Protein AF-A0A359CI30-F1 (afdb_monomer)

Mean predicted aligned error: 9.8 Å

Nearest PDB structures (foldseek):
  8cp3-assembly1_A  TM=4.170E-01  e=2.178E+00  Methanococcus maripaludis S2
  1o0w-assembly1_A  TM=2.791E-01  e=4.452E+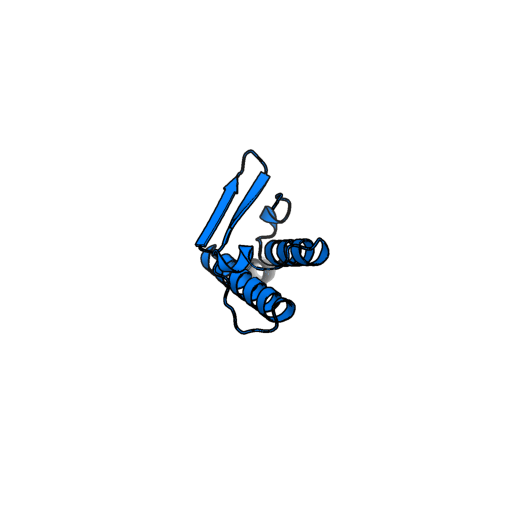00  Thermotoga maritima

Structure (mmCIF, N/CA/C/O backbone):
data_AF-A0A359CI30-F1
#
_entry.id   AF-A0A359CI30-F1
#
loop_
_atom_site.group_PDB
_atom_site.id
_atom_site.type_symbol
_atom_site.label_atom_id
_atom_site.label_alt_id
_atom_site.label_comp_id
_atom_site.label_asym_id
_atom_site.label_entity_id
_atom_site.label_seq_id
_atom_site.pdbx_PDB_ins_code
_atom_site.Cartn_x
_atom_site.Cartn_y
_atom_site.Cartn_z
_atom_site.occupancy
_atom_site.B_iso_or_equiv
_atom_site.auth_seq_id
_atom_site.auth_comp_id
_atom_site.auth_asym_id
_atom_site.auth_atom_id
_atom_site.pdbx_PDB_model_num
ATOM 1 N N . MET A 1 1 ? -43.281 -23.826 23.463 1.00 52.41 1 MET A N 1
ATOM 2 C CA . MET A 1 1 ? -41.943 -23.343 23.883 1.00 52.41 1 MET A CA 1
ATOM 3 C C . MET A 1 1 ? -40.781 -24.048 23.174 1.00 52.41 1 MET A C 1
ATOM 5 O O . MET A 1 1 ? -39.878 -23.364 22.729 1.00 52.41 1 MET A O 1
ATOM 9 N N . LYS A 1 2 ? -40.806 -25.378 22.968 1.00 49.59 2 LYS A N 1
ATOM 10 C CA . LYS A 1 2 ? -39.706 -26.118 22.302 1.00 49.59 2 LYS A CA 1
ATOM 11 C C . LYS A 1 2 ? -39.432 -25.728 20.835 1.00 49.59 2 LYS A C 1
ATOM 13 O O . LYS A 1 2 ? -38.290 -25.768 20.404 1.00 49.59 2 LYS A O 1
ATOM 18 N N . ARG A 1 3 ? -40.455 -25.300 20.080 1.00 55.72 3 ARG A N 1
ATOM 19 C CA . ARG A 1 3 ? -40.308 -24.879 18.668 1.00 55.72 3 ARG A CA 1
ATOM 20 C C . ARG A 1 3 ? -39.586 -23.533 18.498 1.00 55.72 3 ARG A C 1
ATOM 22 O O . ARG A 1 3 ? -38.914 -23.346 17.496 1.00 55.72 3 ARG A O 1
ATOM 29 N N . PHE A 1 4 ? -39.669 -22.637 19.486 1.00 56.38 4 PHE A N 1
ATOM 30 C CA . PHE A 1 4 ? -38.968 -21.343 19.465 1.00 56.38 4 PHE A CA 1
ATOM 31 C C . PHE A 1 4 ? -37.459 -21.486 19.726 1.00 56.38 4 PHE A C 1
ATOM 33 O O . PHE A 1 4 ? -36.673 -20.721 19.181 1.00 56.38 4 PHE A O 1
ATOM 40 N N . ILE A 1 5 ? -37.047 -22.504 20.492 1.00 60.12 5 ILE A N 1
ATOM 41 C CA . ILE A 1 5 ? -35.629 -22.783 20.782 1.00 60.12 5 ILE A CA 1
ATOM 42 C C . ILE A 1 5 ? -34.866 -23.152 19.499 1.00 60.12 5 ILE A C 1
ATOM 44 O O . ILE A 1 5 ? -33.727 -22.735 19.320 1.00 60.12 5 ILE A O 1
ATOM 48 N N . ILE A 1 6 ? -35.512 -23.869 18.573 1.00 60.38 6 ILE A N 1
ATOM 49 C CA . ILE A 1 6 ? -34.902 -24.290 17.302 1.00 60.38 6 ILE A CA 1
ATOM 50 C C . ILE A 1 6 ? -34.597 -23.076 16.407 1.00 60.38 6 ILE A C 1
ATOM 52 O O . ILE A 1 6 ? -33.538 -23.023 15.789 1.00 60.38 6 ILE A O 1
ATOM 56 N N . PHE A 1 7 ? -35.477 -22.068 16.387 1.00 59.16 7 PHE A N 1
ATOM 57 C CA . PHE A 1 7 ? -35.258 -20.837 15.617 1.00 59.16 7 PHE A CA 1
ATOM 58 C C . PHE A 1 7 ? -34.120 -19.974 16.177 1.00 59.16 7 PHE A C 1
ATOM 60 O O . PHE A 1 7 ? -33.357 -19.402 15.403 1.00 59.16 7 PHE A O 1
ATOM 67 N N . ILE A 1 8 ? -33.956 -19.920 17.502 1.00 61.12 8 ILE A N 1
ATOM 68 C CA . ILE A 1 8 ? -32.844 -19.196 18.141 1.00 61.12 8 ILE A CA 1
ATOM 69 C C . ILE A 1 8 ? -31.504 -19.883 17.836 1.00 61.12 8 ILE A C 1
ATOM 71 O O . ILE A 1 8 ? -30.518 -19.211 17.543 1.00 61.12 8 ILE A O 1
ATOM 75 N N . PHE A 1 9 ? -31.477 -21.219 17.832 1.00 58.81 9 PHE A N 1
ATOM 76 C CA . PHE A 1 9 ? -30.270 -21.985 17.516 1.00 58.81 9 PHE A CA 1
ATOM 77 C C . PHE A 1 9 ? -29.866 -21.858 16.037 1.00 58.81 9 PHE A C 1
ATOM 79 O O . PHE A 1 9 ? -28.688 -21.711 15.725 1.00 58.81 9 PHE A O 1
ATOM 86 N N . ALA A 1 10 ? -30.844 -21.839 15.124 1.00 60.75 10 ALA A N 1
ATOM 87 C CA . ALA A 1 10 ? -30.596 -21.609 13.701 1.00 60.75 10 ALA A CA 1
ATOM 88 C C . ALA A 1 10 ? -30.075 -20.188 13.415 1.00 60.75 10 ALA A C 1
ATOM 90 O O . ALA A 1 10 ? -29.231 -20.012 12.542 1.00 60.75 10 ALA A O 1
ATOM 91 N N . PHE A 1 11 ? -30.524 -19.181 14.172 1.00 59.09 11 PHE A N 1
ATOM 92 C CA . PHE A 1 11 ? -30.040 -17.804 14.036 1.00 59.09 11 PHE A CA 1
ATOM 93 C C . PHE A 1 11 ? -28.597 -17.626 14.543 1.00 59.09 11 PHE A C 1
ATOM 95 O O . PHE A 1 11 ? -27.819 -16.886 13.942 1.00 59.09 11 PHE A O 1
ATOM 102 N N . ALA A 1 12 ? -28.205 -18.348 15.599 1.00 58.69 12 ALA A N 1
ATOM 103 C CA . ALA A 1 12 ? -26.845 -18.306 16.142 1.00 58.69 12 ALA A CA 1
ATOM 104 C C . ALA A 1 12 ? -25.788 -18.879 15.173 1.00 58.69 12 ALA A C 1
ATOM 106 O O . ALA A 1 12 ? -24.694 -18.329 15.068 1.00 58.69 12 ALA A O 1
ATOM 107 N N . LEU A 1 13 ? -26.129 -19.919 14.401 1.00 55.66 13 LEU A N 1
ATOM 108 C CA . LEU A 1 13 ? -25.218 -20.526 13.415 1.00 55.66 13 LEU A CA 1
ATOM 109 C C . LEU A 1 13 ? -24.927 -19.610 12.210 1.00 55.66 13 LEU A C 1
ATOM 111 O O . LEU A 1 13 ? -23.853 -19.681 11.610 1.00 55.66 13 LEU A O 1
ATOM 115 N N . ILE A 1 14 ? -25.856 -18.714 11.866 1.00 57.66 14 ILE A N 1
ATOM 116 C CA . ILE A 1 14 ? -25.667 -17.747 10.772 1.00 57.66 14 ILE A CA 1
ATOM 117 C C . ILE A 1 14 ? -24.708 -16.622 11.209 1.00 57.66 14 ILE A C 1
ATOM 119 O O . ILE A 1 14 ? -23.929 -16.126 10.395 1.00 57.66 14 ILE A O 1
ATOM 123 N N . PHE A 1 15 ? -24.700 -16.260 12.498 1.00 54.59 15 PHE A N 1
ATOM 124 C CA . PHE A 1 15 ? -23.814 -15.226 13.049 1.00 54.59 15 PHE A CA 1
ATOM 125 C C . PHE A 1 15 ? -22.338 -15.649 13.102 1.00 54.59 15 PHE A C 1
ATOM 127 O O . PHE A 1 15 ? -21.458 -14.824 12.840 1.00 54.59 15 PHE A O 1
ATOM 134 N N . GLU A 1 16 ? -22.043 -16.923 13.384 1.00 52.06 16 GLU A N 1
ATOM 135 C CA . GLU A 1 16 ? -20.659 -17.426 13.351 1.00 52.06 16 GLU A CA 1
ATOM 136 C C . GLU A 1 16 ? -20.065 -17.377 11.937 1.00 52.06 16 GLU A C 1
ATOM 138 O O . GLU A 1 16 ? -18.904 -17.009 11.770 1.00 52.06 16 GLU A O 1
ATOM 143 N N . SER A 1 17 ? -20.881 -17.639 10.910 1.00 50.22 17 SER A N 1
ATOM 144 C CA . SER A 1 17 ? -20.436 -17.608 9.507 1.00 50.22 17 SER A CA 1
ATOM 145 C C . SER A 1 17 ? -20.090 -16.193 9.018 1.00 50.22 17 SER A C 1
ATOM 147 O O . SER A 1 17 ? -19.268 -16.035 8.120 1.00 50.22 17 SER A O 1
ATOM 149 N N . PHE A 1 18 ? -20.684 -15.153 9.614 1.00 47.12 18 PHE A N 1
ATOM 150 C CA . PHE A 1 18 ? -20.411 -13.749 9.270 1.00 47.12 18 PHE A CA 1
ATOM 151 C C . PHE A 1 18 ? -19.264 -13.141 10.094 1.00 47.12 18 PHE A C 1
ATOM 153 O O . PHE A 1 18 ? -18.688 -12.128 9.711 1.00 47.12 18 PHE A O 1
ATOM 160 N N . SER A 1 19 ? -18.911 -13.783 11.212 1.00 44.97 19 SER A N 1
ATOM 161 C CA . SER A 1 19 ? -17.823 -13.373 12.112 1.00 44.97 19 SER A CA 1
ATOM 162 C C . SER A 1 19 ? -16.469 -13.968 11.715 1.00 44.97 19 SER A C 1
ATOM 164 O O . SER A 1 19 ? -15.464 -13.750 12.388 1.00 44.97 19 SER A O 1
ATOM 166 N N . GLN A 1 20 ? -16.419 -14.678 10.587 1.00 42.88 20 GLN A N 1
ATOM 167 C CA . GLN A 1 20 ? -15.188 -15.018 9.881 1.00 42.88 20 GLN A CA 1
ATOM 168 C C . GLN A 1 20 ? -14.722 -13.828 9.021 1.00 42.88 20 GLN A C 1
ATOM 170 O O . GLN A 1 20 ? -14.231 -13.996 7.906 1.00 42.88 20 GLN A O 1
ATOM 175 N N . GLU A 1 21 ? -14.891 -12.605 9.538 1.00 46.97 21 GLU A N 1
ATOM 176 C CA . GLU A 1 21 ? -14.229 -11.422 9.012 1.00 46.97 21 GLU A CA 1
ATOM 177 C C . GLU A 1 21 ? -12.733 -11.696 9.163 1.00 46.97 21 GLU A C 1
ATOM 179 O O . GLU A 1 21 ? -12.194 -11.834 10.262 1.00 46.97 21 GLU A O 1
ATOM 184 N N . GLN A 1 22 ? -12.125 -11.960 8.015 1.00 47.81 22 GLN A N 1
ATOM 185 C CA . GLN A 1 22 ? -10.778 -12.445 7.811 1.00 47.81 22 GLN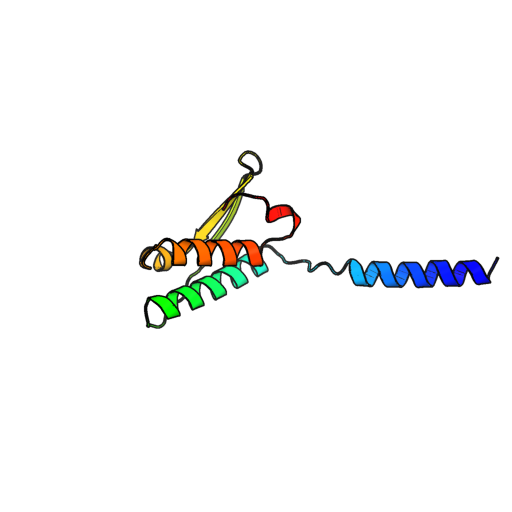 A CA 1
ATOM 186 C C . GLN A 1 22 ? -9.834 -11.897 8.887 1.00 47.81 22 GLN A C 1
ATOM 188 O O . GLN A 1 22 ? -9.575 -10.696 8.951 1.00 47.81 22 GLN A O 1
ATOM 193 N N . LYS A 1 23 ? -9.336 -12.780 9.759 1.00 47.00 23 LYS A N 1
ATOM 194 C CA . LYS A 1 23 ? -8.341 -12.452 10.787 1.00 47.00 23 LYS A CA 1
ATOM 195 C C . LYS A 1 23 ? -6.997 -12.214 10.088 1.00 47.00 23 LYS A C 1
ATOM 197 O O . LYS A 1 23 ? -6.066 -12.992 10.253 1.00 47.00 23 LYS A O 1
ATOM 202 N N . ILE A 1 24 ? -6.940 -11.197 9.225 1.00 55.88 24 ILE A N 1
ATOM 203 C CA . ILE A 1 24 ? -5.757 -10.815 8.463 1.00 55.88 24 ILE A CA 1
ATOM 204 C C . ILE A 1 24 ? -4.745 -10.338 9.495 1.00 55.88 24 ILE A C 1
ATOM 206 O O . ILE A 1 24 ? -4.926 -9.305 10.145 1.00 55.88 24 ILE A O 1
ATOM 210 N N . THR A 1 25 ? -3.701 -11.132 9.698 1.00 64.12 25 THR A N 1
ATOM 211 C CA . THR A 1 25 ? -2.622 -10.750 10.600 1.00 64.12 25 THR A CA 1
ATOM 212 C C . THR A 1 25 ? -1.785 -9.653 9.946 1.00 64.12 25 THR A C 1
ATOM 214 O O . THR A 1 25 ? -1.755 -9.506 8.724 1.00 64.12 25 THR A O 1
ATOM 217 N N . ASN A 1 26 ? -1.073 -8.856 10.745 1.00 68.75 26 ASN A N 1
ATOM 218 C CA . ASN A 1 26 ? -0.225 -7.790 10.203 1.00 68.75 26 ASN A CA 1
ATOM 219 C C . ASN A 1 26 ? 0.842 -8.332 9.218 1.00 68.75 26 ASN A C 1
ATOM 221 O O . ASN A 1 26 ? 1.155 -7.674 8.225 1.00 68.75 26 ASN A O 1
ATOM 225 N N . SER A 1 27 ? 1.334 -9.558 9.439 1.00 75.06 27 SER A N 1
ATOM 226 C CA . SER A 1 27 ? 2.224 -10.269 8.511 1.00 75.06 27 SER A CA 1
ATOM 227 C C . SER A 1 27 ? 1.578 -10.540 7.150 1.00 75.06 27 SER A C 1
ATOM 229 O O . SER A 1 27 ? 2.234 -10.337 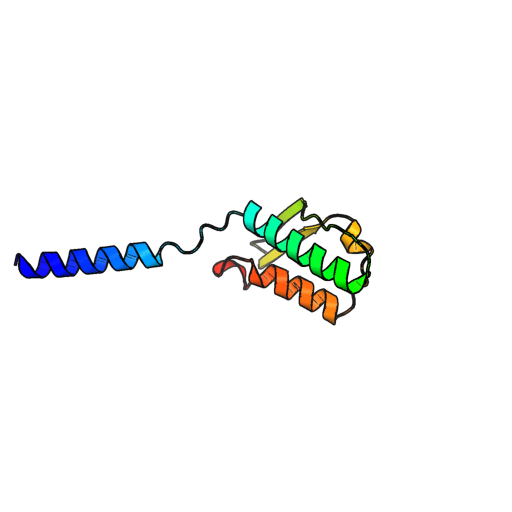6.128 1.00 75.06 27 SER A O 1
ATOM 231 N N . ASP A 1 28 ? 0.295 -10.910 7.119 1.00 84.00 28 ASP A N 1
ATOM 232 C CA . ASP A 1 28 ? -0.422 -11.199 5.869 1.00 84.00 28 ASP A CA 1
ATOM 233 C C . ASP A 1 28 ? -0.622 -9.926 5.036 1.00 84.00 28 ASP A C 1
ATOM 235 O O . ASP A 1 28 ? -0.447 -9.936 3.814 1.00 84.00 28 ASP A O 1
ATOM 239 N N . ILE A 1 29 ? -0.919 -8.798 5.698 1.00 88.75 29 ILE A N 1
ATOM 240 C CA . ILE A 1 29 ? -1.030 -7.482 5.046 1.00 88.75 29 ILE A CA 1
ATOM 241 C C . ILE A 1 29 ? 0.308 -7.104 4.425 1.00 88.75 29 ILE A C 1
ATOM 243 O O . ILE A 1 29 ? 0.368 -6.771 3.244 1.00 88.75 29 ILE A O 1
ATOM 247 N N . ARG A 1 30 ? 1.396 -7.179 5.200 1.00 91.62 30 ARG A N 1
ATOM 248 C CA . ARG A 1 30 ? 2.736 -6.833 4.714 1.00 91.62 30 ARG A CA 1
ATOM 249 C C . ARG A 1 30 ? 3.126 -7.650 3.494 1.00 91.62 30 ARG A C 1
ATOM 251 O O . ARG A 1 30 ? 3.619 -7.082 2.524 1.00 91.62 30 ARG A O 1
ATOM 258 N N . GLN A 1 31 ? 2.894 -8.959 3.525 1.00 93.50 31 GLN A N 1
ATOM 259 C CA . GLN A 1 31 ? 3.210 -9.834 2.401 1.00 93.50 31 GLN A CA 1
ATOM 260 C C . GLN A 1 31 ? 2.363 -9.505 1.165 1.00 93.50 31 GLN A C 1
ATOM 262 O O . GLN A 1 31 ? 2.889 -9.476 0.050 1.00 93.50 31 GLN A O 1
ATOM 267 N N . SER A 1 32 ? 1.078 -9.212 1.355 1.00 94.56 32 SER A N 1
ATOM 268 C CA . SER A 1 32 ? 0.168 -8.852 0.264 1.00 94.56 32 SER A CA 1
ATOM 269 C C . SER A 1 32 ? 0.544 -7.512 -0.374 1.00 94.56 32 SER A C 1
ATOM 271 O O . SER A 1 32 ? 0.653 -7.412 -1.597 1.00 94.56 32 SER A O 1
ATOM 273 N N . VAL A 1 33 ? 0.849 -6.501 0.447 1.00 95.06 33 VAL A N 1
ATOM 274 C CA . VAL A 1 33 ? 1.337 -5.196 -0.018 1.00 95.06 33 VAL A CA 1
ATOM 275 C C . VAL A 1 33 ? 2.680 -5.344 -0.734 1.00 95.06 33 VAL A C 1
ATOM 277 O O . VAL A 1 33 ? 2.826 -4.836 -1.840 1.00 95.06 33 VAL A O 1
ATOM 280 N N . ALA A 1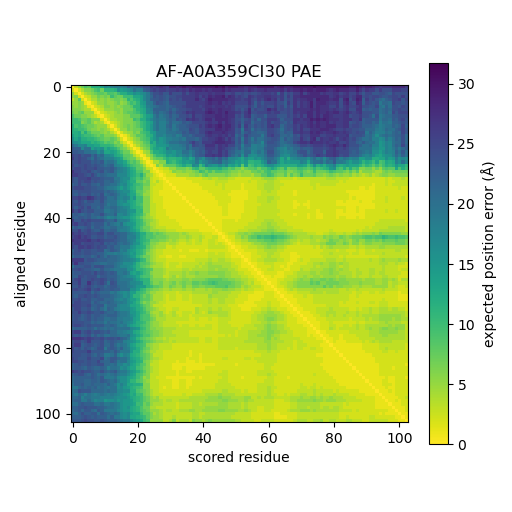 34 ? 3.635 -6.089 -0.168 1.00 95.75 34 ALA A N 1
ATOM 281 C CA . ALA A 1 34 ? 4.938 -6.338 -0.790 1.00 95.75 34 ALA A CA 1
ATOM 282 C C . ALA A 1 34 ? 4.811 -7.027 -2.159 1.00 95.75 34 ALA A C 1
ATOM 284 O O . ALA A 1 34 ? 5.508 -6.670 -3.111 1.00 95.75 34 ALA A O 1
ATOM 285 N N . SER A 1 35 ? 3.895 -7.991 -2.278 1.00 96.06 35 SER A N 1
ATOM 286 C CA . SER A 1 35 ? 3.630 -8.695 -3.537 1.00 96.06 35 SER A CA 1
ATOM 287 C C . SER A 1 35 ? 3.031 -7.755 -4.583 1.00 96.06 35 SER A C 1
ATOM 289 O O . SER A 1 35 ? 3.498 -7.719 -5.719 1.00 96.06 35 SER A O 1
ATOM 291 N N . SER A 1 36 ? 2.060 -6.932 -4.184 1.00 96.50 36 SER A N 1
ATOM 292 C CA . SER A 1 36 ? 1.455 -5.927 -5.061 1.00 96.50 36 SER A CA 1
ATOM 293 C C . SER A 1 36 ? 2.465 -4.864 -5.509 1.00 96.50 36 SER A C 1
ATOM 295 O O . SER A 1 36 ? 2.567 -4.559 -6.695 1.00 96.50 36 SER A O 1
ATOM 297 N N . PHE A 1 37 ? 3.291 -4.360 -4.589 1.00 96.38 37 PHE A N 1
ATOM 298 C CA . PHE A 1 37 ? 4.362 -3.414 -4.909 1.00 96.38 37 PHE A CA 1
ATOM 299 C C . PHE A 1 37 ? 5.386 -4.028 -5.863 1.00 96.38 37 PHE A C 1
ATOM 301 O O . PHE A 1 37 ? 5.837 -3.3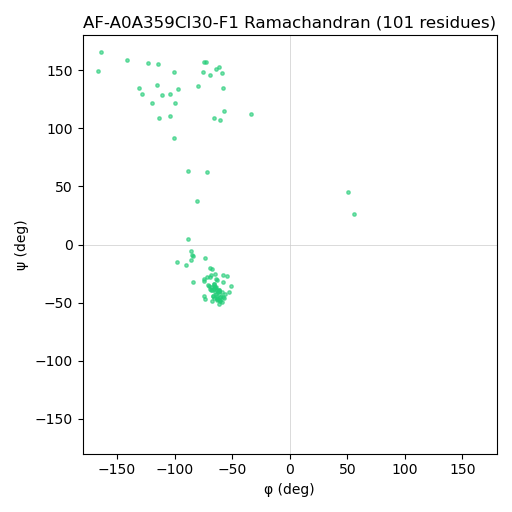56 -6.783 1.00 96.38 37 PHE A O 1
ATOM 308 N N . SER A 1 38 ? 5.720 -5.310 -5.689 1.00 96.62 38 SER A N 1
ATOM 309 C CA . SER A 1 38 ? 6.606 -6.029 -6.612 1.00 96.62 38 SER A CA 1
ATOM 310 C C . SER A 1 38 ? 6.013 -6.121 -8.019 1.00 96.62 38 SER A C 1
ATOM 312 O O . SER A 1 38 ? 6.739 -5.923 -8.986 1.00 96.62 38 SER A O 1
ATOM 314 N N . ALA A 1 39 ? 4.706 -6.367 -8.148 1.00 96.06 39 ALA A N 1
ATOM 315 C CA . ALA A 1 39 ? 4.035 -6.396 -9.446 1.00 96.06 39 ALA A CA 1
ATOM 316 C C . ALA A 1 39 ? 4.038 -5.015 -10.125 1.00 96.06 39 ALA A C 1
ATOM 318 O O . ALA A 1 39 ? 4.409 -4.909 -11.291 1.00 96.06 39 ALA A O 1
ATOM 319 N N . ILE A 1 40 ? 3.705 -3.952 -9.380 1.00 95.94 40 ILE A N 1
ATOM 320 C CA . ILE A 1 40 ? 3.756 -2.564 -9.876 1.00 95.94 40 ILE A CA 1
ATOM 321 C C . ILE A 1 40 ? 5.181 -2.204 -10.318 1.00 95.94 40 ILE A C 1
ATOM 323 O O . ILE A 1 40 ? 5.379 -1.632 -11.388 1.00 95.94 40 ILE A O 1
ATOM 327 N N . TYR A 1 41 ? 6.179 -2.579 -9.519 1.00 95.94 41 TYR A N 1
ATOM 328 C CA . TYR A 1 41 ? 7.583 -2.344 -9.829 1.00 95.94 41 TYR A CA 1
ATOM 329 C C . TYR A 1 41 ? 8.009 -3.038 -11.125 1.00 95.94 41 TYR A C 1
ATOM 331 O O . TYR A 1 41 ? 8.604 -2.404 -11.990 1.00 95.94 41 TYR A O 1
ATOM 339 N N . GLN A 1 42 ? 7.686 -4.323 -11.280 1.00 95.06 42 GLN A N 1
ATOM 340 C CA . GLN A 1 42 ? 8.023 -5.093 -12.481 1.00 95.06 42 GLN A CA 1
ATOM 341 C C . GLN A 1 42 ? 7.362 -4.517 -13.736 1.00 95.06 42 GLN A C 1
ATOM 343 O O . GL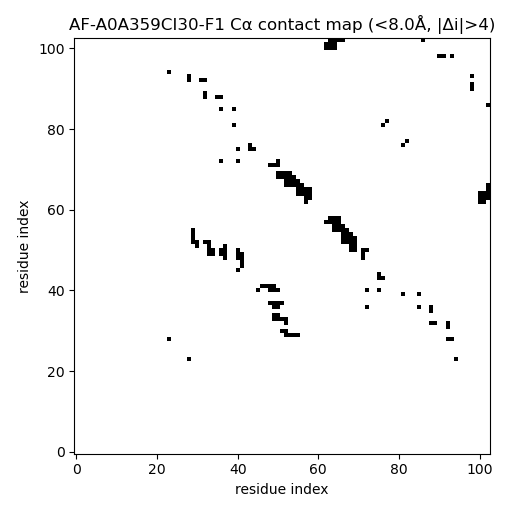N A 1 42 ? 7.997 -4.457 -14.786 1.00 95.06 42 GLN A O 1
ATOM 348 N N . GLU A 1 43 ? 6.115 -4.059 -13.620 1.00 94.62 43 GLU A N 1
ATOM 349 C CA . GLU A 1 43 ? 5.391 -3.418 -14.718 1.00 94.62 43 GLU A CA 1
ATOM 350 C C . GLU A 1 43 ? 6.068 -2.115 -15.166 1.00 94.62 43 GLU A C 1
ATOM 352 O O . GLU A 1 43 ? 6.274 -1.903 -16.360 1.00 94.62 43 GLU A O 1
ATOM 357 N N . ILE A 1 44 ? 6.451 -1.259 -14.216 1.00 94.75 44 ILE A N 1
ATOM 358 C CA . ILE A 1 44 ? 7.037 0.057 -14.509 1.00 94.75 44 ILE A CA 1
ATOM 359 C C . ILE A 1 44 ? 8.481 -0.064 -14.991 1.00 94.75 44 ILE A C 1
ATOM 361 O O . ILE A 1 44 ? 8.882 0.615 -15.935 1.00 94.75 44 ILE A O 1
ATOM 365 N N . MET A 1 45 ? 9.270 -0.905 -14.331 1.00 94.31 45 MET A N 1
ATOM 366 C CA . MET A 1 45 ? 10.706 -1.005 -14.572 1.00 94.31 45 MET A CA 1
ATOM 367 C C . MET A 1 45 ? 11.053 -1.961 -15.717 1.00 94.31 45 MET A C 1
ATOM 369 O O . MET A 1 45 ? 12.188 -1.956 -16.187 1.00 94.31 45 MET A O 1
ATOM 373 N N . GLN A 1 46 ? 10.094 -2.783 -16.162 1.00 92.25 46 GLN A N 1
ATOM 374 C CA . GLN A 1 46 ? 10.260 -3.777 -17.230 1.00 92.25 46 GLN A CA 1
ATOM 375 C C . GLN A 1 46 ? 11.395 -4.783 -16.974 1.00 92.25 46 GLN A C 1
ATOM 377 O O . GLN A 1 46 ? 11.964 -5.354 -17.904 1.00 92.25 46 GLN A O 1
ATOM 382 N N . HIS A 1 47 ? 11.726 -5.028 -15.706 1.00 87.94 47 HIS A N 1
ATOM 383 C CA . HIS A 1 47 ? 12.714 -6.020 -15.306 1.00 87.94 47 HIS A CA 1
ATOM 384 C C . HIS A 1 47 ? 12.280 -6.749 -14.028 1.00 87.94 47 HIS A C 1
ATOM 386 O O . HIS A 1 47 ? 11.473 -6.228 -13.250 1.00 87.94 47 HIS A O 1
ATOM 392 N N . PRO A 1 48 ? 12.825 -7.950 -13.766 1.00 89.19 48 PRO A N 1
ATOM 393 C CA . PRO A 1 48 ? 12.575 -8.653 -12.518 1.00 89.19 48 PRO A CA 1
ATOM 394 C C . PRO A 1 48 ? 13.004 -7.804 -11.319 1.00 89.19 48 PRO A C 1
ATOM 396 O O . PRO A 1 48 ? 14.090 -7.224 -11.302 1.00 89.19 48 PRO A O 1
ATOM 399 N N . GLY A 1 49 ? 12.156 -7.744 -10.301 1.00 88.25 49 GLY A N 1
ATOM 400 C CA . GLY A 1 49 ? 12.423 -7.006 -9.075 1.00 88.25 49 GLY A CA 1
ATOM 401 C C . GLY A 1 49 ? 11.439 -7.398 -7.988 1.00 88.25 49 GLY A C 1
ATOM 402 O O . GLY A 1 49 ? 10.307 -7.794 -8.275 1.00 88.25 49 GLY A O 1
ATOM 403 N N . ARG A 1 50 ? 11.882 -7.328 -6.734 1.00 93.12 50 ARG A N 1
ATOM 404 C CA . ARG A 1 50 ? 11.050 -7.634 -5.572 1.00 93.12 50 ARG A CA 1
ATOM 405 C C . ARG A 1 50 ? 11.135 -6.490 -4.580 1.00 93.12 50 ARG A C 1
ATOM 407 O O . ARG A 1 50 ? 12.225 -6.080 -4.197 1.00 93.12 50 ARG A O 1
ATOM 414 N N . ILE A 1 51 ? 9.974 -6.018 -4.156 1.00 95.44 51 ILE A N 1
ATOM 415 C CA . ILE A 1 51 ? 9.839 -5.042 -3.085 1.00 95.44 51 ILE A CA 1
ATOM 416 C C . ILE A 1 51 ? 9.537 -5.789 -1.790 1.00 95.44 51 ILE A C 1
ATOM 418 O O . ILE A 1 51 ? 8.694 -6.689 -1.758 1.00 95.44 51 ILE A O 1
ATOM 422 N N . THR A 1 52 ? 10.231 -5.420 -0.717 1.00 94.44 52 THR A N 1
ATOM 423 C CA . THR A 1 52 ? 9.922 -5.870 0.642 1.00 94.44 52 THR A CA 1
ATOM 424 C C . THR A 1 52 ? 9.169 -4.779 1.385 1.00 94.44 52 THR A C 1
ATOM 426 O O . THR A 1 52 ? 9.368 -3.592 1.135 1.00 94.44 52 THR A O 1
ATOM 429 N N . VAL A 1 53 ? 8.290 -5.187 2.298 1.00 94.06 53 VAL A N 1
ATOM 430 C CA . VAL A 1 53 ? 7.713 -4.303 3.315 1.00 94.06 53 VAL A CA 1
ATOM 431 C C . VAL A 1 53 ? 8.233 -4.799 4.654 1.00 94.06 53 VAL A C 1
ATOM 433 O O . VAL A 1 53 ? 7.865 -5.887 5.110 1.00 94.06 53 VAL A O 1
ATOM 436 N N . ASP A 1 54 ? 9.129 -4.022 5.244 1.00 90.56 54 ASP A N 1
ATOM 437 C CA . ASP A 1 54 ? 9.954 -4.386 6.393 1.00 90.56 54 ASP A CA 1
ATOM 438 C C . ASP A 1 54 ? 9.210 -4.176 7.711 1.00 90.56 54 ASP A C 1
ATOM 440 O O . ASP A 1 54 ? 9.385 -4.951 8.654 1.00 90.56 54 ASP A O 1
ATOM 444 N N . SER A 1 55 ? 8.327 -3.178 7.766 1.00 88.00 55 SER A N 1
ATOM 445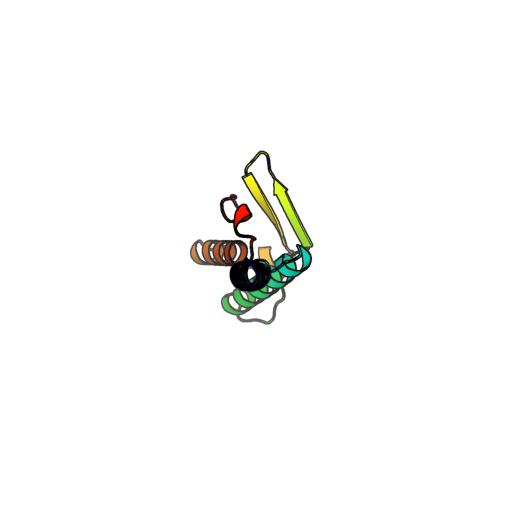 C CA . SER A 1 55 ? 7.412 -2.948 8.884 1.00 88.00 55 SER A CA 1
ATOM 446 C C . SER A 1 55 ? 6.273 -1.998 8.499 1.00 88.00 55 SER A C 1
ATOM 448 O O . SER A 1 55 ? 6.305 -1.321 7.470 1.00 88.00 55 SER A O 1
ATOM 450 N N . THR A 1 56 ? 5.240 -1.969 9.340 1.00 88.69 56 THR A N 1
ATOM 451 C CA . THR A 1 56 ? 4.150 -0.990 9.271 1.00 88.69 56 THR A CA 1
ATOM 452 C C . THR A 1 56 ? 3.945 -0.400 10.655 1.00 88.69 56 THR A C 1
ATOM 454 O O . THR A 1 56 ? 3.867 -1.164 11.619 1.00 88.69 56 THR A O 1
ATOM 457 N N . ALA A 1 57 ? 3.811 0.916 10.760 1.00 88.56 57 ALA A N 1
ATOM 458 C CA . ALA A 1 57 ? 3.494 1.591 12.011 1.00 88.56 57 ALA A CA 1
ATOM 459 C C . ALA A 1 57 ? 2.128 2.273 11.919 1.00 88.56 57 ALA A C 1
ATOM 461 O O . ALA A 1 57 ? 1.787 2.892 10.914 1.00 88.56 57 ALA A O 1
ATOM 462 N N . LEU A 1 58 ? 1.339 2.155 12.987 1.00 87.62 58 LEU A N 1
ATOM 463 C CA . LEU A 1 58 ? 0.082 2.877 13.134 1.00 87.62 58 LEU A CA 1
ATOM 464 C C . LEU A 1 58 ? 0.314 4.084 14.038 1.00 87.62 58 LEU A C 1
ATOM 466 O O . LEU A 1 58 ? 0.697 3.933 15.198 1.00 87.62 58 LEU A O 1
ATOM 470 N N . ASN A 1 59 ? 0.039 5.279 13.528 1.00 88.06 59 ASN A N 1
ATOM 471 C CA . ASN A 1 59 ? 0.055 6.495 14.320 1.00 88.06 59 ASN A CA 1
ATOM 472 C C . ASN A 1 59 ? -1.376 6.888 14.695 1.00 88.06 59 ASN A C 1
ATOM 474 O O . ASN A 1 59 ? -2.059 7.619 13.976 1.00 88.06 59 ASN A O 1
ATOM 478 N N . ASP A 1 60 ? -1.838 6.424 15.855 1.00 84.06 60 ASP A N 1
ATOM 479 C CA . ASP A 1 60 ? -3.209 6.678 16.309 1.00 84.06 60 ASP A CA 1
ATOM 480 C C . ASP A 1 60 ? -3.514 8.152 16.592 1.00 84.06 60 ASP A C 1
ATOM 482 O O . ASP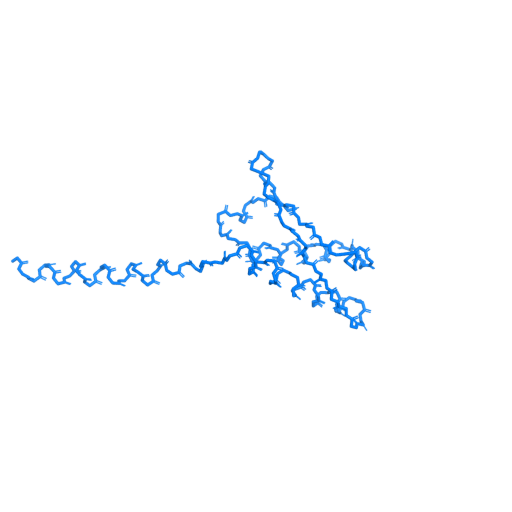 A 1 60 ? -4.681 8.552 16.504 1.00 84.06 60 ASP A O 1
ATOM 486 N N . ARG A 1 61 ? -2.488 8.957 16.909 1.00 88.56 61 ARG A N 1
ATOM 487 C CA . ARG A 1 61 ? -2.627 10.402 17.148 1.00 88.56 61 ARG A CA 1
ATOM 488 C C . ARG A 1 61 ? -2.842 11.157 15.843 1.00 88.56 61 ARG A C 1
ATOM 490 O O . ARG A 1 61 ? -3.739 11.986 15.765 1.00 88.56 61 ARG A O 1
ATOM 497 N N . LYS A 1 62 ? -2.037 10.851 14.822 1.00 90.00 62 LYS A N 1
ATOM 498 C CA . LYS A 1 62 ? -2.116 11.486 13.496 1.00 90.00 62 LYS A CA 1
ATOM 499 C C . LYS A 1 62 ? -3.124 10.818 12.560 1.00 90.00 62 LYS A C 1
ATOM 501 O O . LYS A 1 62 ? -3.348 11.321 11.467 1.00 90.00 62 LYS A O 1
ATOM 506 N N . LYS A 1 63 ? -3.721 9.696 12.981 1.00 91.81 63 LYS A N 1
ATOM 507 C CA . LYS A 1 63 ? -4.579 8.842 12.146 1.00 91.81 63 LYS A CA 1
ATOM 508 C C . LYS A 1 63 ? -3.898 8.494 10.822 1.00 91.81 63 LYS A C 1
ATOM 510 O O . LYS A 1 63 ? -4.529 8.557 9.772 1.00 91.81 63 LYS A O 1
ATOM 515 N N . SER A 1 64 ? -2.620 8.120 10.892 1.00 92.81 64 SER A N 1
ATOM 516 C CA . SER A 1 64 ? -1.812 7.739 9.732 1.00 92.81 64 SER A CA 1
ATOM 517 C C . SER A 1 64 ? -1.219 6.339 9.872 1.00 92.81 64 SER A C 1
ATOM 519 O O . SER A 1 64 ? -1.076 5.815 10.980 1.00 92.81 64 SER A O 1
ATOM 521 N N . ILE A 1 65 ? -0.902 5.730 8.736 1.00 91.81 65 ILE A N 1
ATOM 522 C CA . ILE A 1 65 ? -0.240 4.437 8.610 1.00 91.81 65 ILE A CA 1
ATOM 523 C C . ILE A 1 65 ? 1.056 4.676 7.860 1.00 91.81 65 ILE A C 1
ATOM 525 O O . ILE A 1 65 ? 1.046 5.162 6.740 1.00 91.81 65 ILE A O 1
ATOM 529 N N . GLU A 1 66 ? 2.166 4.312 8.479 1.00 92.31 66 GLU A N 1
ATOM 530 C CA . GLU A 1 66 ? 3.493 4.460 7.901 1.00 92.31 66 GLU A CA 1
ATOM 531 C C . GLU A 1 66 ? 3.972 3.083 7.435 1.00 92.31 66 GLU A C 1
ATOM 533 O O . GLU A 1 66 ? 3.902 2.103 8.185 1.00 92.31 66 GLU A O 1
ATOM 538 N N . LEU A 1 67 ? 4.435 2.992 6.188 1.00 92.38 67 LEU A N 1
ATOM 539 C CA . LEU A 1 67 ? 4.997 1.771 5.618 1.00 92.38 67 LEU A CA 1
ATOM 540 C C . LEU A 1 67 ? 6.492 1.950 5.392 1.00 92.38 67 LEU A C 1
ATOM 542 O O . LEU A 1 67 ? 6.921 2.890 4.726 1.00 92.38 67 LEU A O 1
ATOM 546 N N . PHE A 1 68 ? 7.272 1.002 5.897 1.00 92.62 68 PHE A N 1
ATOM 547 C CA . PHE A 1 68 ? 8.710 0.945 5.679 1.00 92.62 68 PHE A CA 1
ATOM 548 C C . PHE A 1 68 ? 8.979 -0.142 4.648 1.00 92.62 68 PHE A C 1
ATOM 550 O O . PHE A 1 68 ? 8.737 -1.322 4.907 1.00 92.62 68 PHE A O 1
ATOM 557 N N . ALA A 1 69 ? 9.405 0.266 3.456 1.00 93.12 69 ALA A N 1
ATOM 558 C CA . ALA A 1 69 ? 9.667 -0.625 2.336 1.00 93.12 69 ALA A CA 1
ATOM 559 C C . ALA A 1 69 ? 11.154 -0.639 1.974 1.00 93.12 69 ALA A C 1
ATOM 561 O O . ALA A 1 69 ? 11.875 0.330 2.217 1.00 93.12 69 ALA A O 1
ATOM 562 N N . GLY A 1 70 ? 11.584 -1.734 1.352 1.00 93.06 70 GLY A N 1
ATOM 563 C CA . GLY A 1 70 ? 12.960 -1.905 0.911 1.00 93.06 70 GLY A CA 1
ATOM 564 C C . GLY A 1 70 ? 13.383 -0.861 -0.127 1.00 93.06 70 GLY A C 1
ATOM 565 O O . GLY A 1 70 ? 12.573 -0.369 -0.918 1.00 93.06 70 GLY A O 1
ATOM 566 N N . LEU A 1 71 ? 14.690 -0.582 -0.164 1.00 90.88 71 LEU A N 1
ATOM 567 C CA . LEU A 1 71 ? 15.304 0.472 -0.984 1.00 90.88 71 LEU A CA 1
ATOM 568 C C . LEU A 1 71 ? 14.969 0.372 -2.481 1.00 90.88 71 LEU A C 1
ATOM 570 O O . LEU A 1 71 ? 14.924 1.388 -3.168 1.00 90.88 71 LEU A O 1
ATOM 574 N N . SER A 1 72 ? 14.689 -0.833 -2.982 1.00 90.75 72 SER A N 1
ATOM 575 C CA . SER A 1 72 ? 14.261 -1.062 -4.364 1.00 90.75 72 SER A CA 1
ATOM 576 C C . SER A 1 72 ? 13.088 -0.173 -4.783 1.00 90.75 72 SER A C 1
ATOM 578 O O . SER A 1 72 ? 13.062 0.286 -5.921 1.00 90.75 72 SER A O 1
ATOM 580 N N . LEU A 1 73 ? 12.156 0.121 -3.866 1.00 92.00 73 LEU A N 1
ATOM 581 C CA . LEU A 1 73 ? 11.000 0.968 -4.157 1.00 92.00 73 LEU A CA 1
ATOM 582 C C . LEU A 1 73 ? 11.419 2.411 -4.472 1.00 92.00 73 LEU A C 1
ATOM 584 O O . LEU A 1 73 ? 10.821 3.039 -5.340 1.00 92.00 73 LEU A O 1
ATOM 588 N N . SER A 1 74 ? 12.477 2.915 -3.832 1.00 90.31 74 SER A N 1
ATOM 589 C CA . SER A 1 74 ? 12.991 4.276 -4.031 1.00 90.31 74 SER A CA 1
ATOM 590 C C . SER A 1 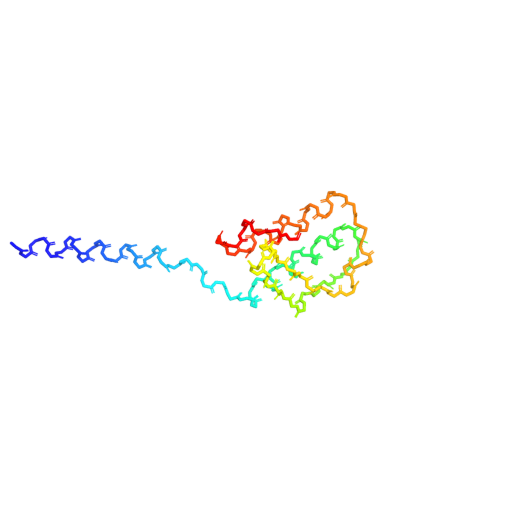74 ? 13.596 4.506 -5.418 1.00 90.31 74 SER A C 1
ATOM 592 O O . SER A 1 74 ? 13.703 5.650 -5.848 1.00 90.31 74 SER A O 1
ATOM 594 N N . TYR A 1 75 ? 13.990 3.442 -6.125 1.00 90.00 75 TYR A N 1
ATOM 595 C CA . TYR A 1 75 ? 14.498 3.534 -7.498 1.00 90.00 75 TYR A CA 1
ATOM 596 C C . TYR A 1 75 ? 13.386 3.543 -8.555 1.00 90.00 75 TYR A C 1
ATOM 598 O O . TYR A 1 75 ? 13.663 3.777 -9.731 1.00 90.00 75 TYR A O 1
ATOM 606 N N . MET A 1 76 ? 12.137 3.282 -8.162 1.00 92.38 76 MET A N 1
ATOM 607 C CA . MET A 1 76 ? 10.996 3.314 -9.069 1.00 92.38 76 MET A CA 1
ATOM 608 C C . MET A 1 76 ? 10.536 4.762 -9.312 1.00 92.38 76 MET A C 1
ATOM 610 O O . MET A 1 76 ? 10.404 5.523 -8.352 1.00 92.38 76 MET A O 1
ATOM 614 N N . PRO A 1 77 ? 10.221 5.158 -10.559 1.00 94.19 77 PRO A N 1
ATOM 615 C CA . PRO A 1 77 ? 9.656 6.473 -10.846 1.00 94.19 77 PRO A CA 1
ATOM 616 C C . PRO A 1 77 ? 8.345 6.745 -10.083 1.00 94.19 77 PRO A C 1
ATOM 618 O O . PRO A 1 77 ? 7.314 6.121 -10.342 1.00 94.19 77 PRO A O 1
ATOM 621 N N . MET A 1 78 ? 8.369 7.727 -9.177 1.00 94.50 78 MET A N 1
ATOM 622 C CA . MET A 1 78 ? 7.229 8.130 -8.338 1.00 94.50 78 MET A CA 1
ATOM 623 C C . MET A 1 78 ? 6.351 9.179 -9.026 1.00 94.50 78 MET A C 1
ATOM 625 O O . MET A 1 78 ? 6.241 10.320 -8.579 1.00 94.50 78 MET A O 1
ATOM 629 N N . ARG A 1 79 ? 5.744 8.793 -10.149 1.00 95.50 79 ARG A N 1
ATOM 630 C CA . ARG A 1 79 ? 4.727 9.612 -10.823 1.00 95.50 79 ARG A CA 1
ATOM 631 C C . ARG A 1 79 ? 3.402 9.556 -10.057 1.00 95.50 79 ARG A C 1
ATOM 633 O O . ARG A 1 79 ? 3.167 8.606 -9.310 1.00 95.50 79 ARG A O 1
ATOM 640 N N . GLU A 1 80 ? 2.540 10.552 -10.236 1.00 96.56 80 GLU A N 1
ATOM 641 C CA . GLU A 1 80 ? 1.283 10.677 -9.483 1.00 96.56 80 GLU A CA 1
ATOM 642 C C . GLU A 1 80 ? 0.398 9.427 -9.615 1.00 96.56 80 GLU A C 1
ATOM 644 O O . GLU A 1 80 ? -0.109 8.909 -8.619 1.00 96.56 80 GLU A O 1
ATOM 649 N N . GLU A 1 81 ? 0.289 8.874 -10.824 1.00 95.62 81 GLU A N 1
ATOM 650 C CA . GLU A 1 81 ? -0.456 7.648 -11.099 1.00 95.62 81 GLU A CA 1
ATOM 651 C C . GLU A 1 81 ? 0.127 6.431 -10.370 1.00 95.62 81 GLU A C 1
ATOM 653 O O . GLU A 1 81 ? -0.617 5.608 -9.829 1.00 95.62 81 GLU A O 1
ATOM 658 N N . THR A 1 82 ? 1.457 6.342 -10.300 1.00 95.38 82 THR A N 1
ATOM 659 C CA . THR A 1 82 ? 2.170 5.268 -9.605 1.00 95.38 82 THR A CA 1
ATOM 660 C C . THR A 1 82 ? 1.939 5.363 -8.106 1.00 95.38 82 THR A C 1
ATOM 662 O O . THR A 1 82 ? 1.571 4.374 -7.474 1.00 95.38 82 THR A O 1
ATOM 665 N N . VAL A 1 83 ? 2.105 6.559 -7.537 1.00 95.81 83 VAL A N 1
ATOM 666 C CA . VAL A 1 83 ? 1.893 6.816 -6.107 1.00 95.81 83 VAL A CA 1
ATOM 667 C C . VAL A 1 83 ? 0.449 6.502 -5.725 1.00 95.81 83 VAL A C 1
ATOM 669 O O . VAL A 1 83 ? 0.210 5.775 -4.760 1.00 95.81 83 VAL A O 1
ATOM 672 N N . LYS A 1 84 ? -0.519 6.947 -6.532 1.00 96.44 84 LYS A N 1
ATOM 673 C CA . LYS A 1 84 ? -1.932 6.618 -6.331 1.00 96.44 84 LYS A CA 1
ATOM 674 C C . LYS A 1 84 ? -2.163 5.106 -6.335 1.00 96.44 84 LYS A C 1
ATOM 676 O O . LYS A 1 84 ? -2.837 4.592 -5.448 1.00 96.44 84 LYS A O 1
ATOM 681 N N . ARG A 1 85 ? -1.574 4.377 -7.285 1.00 96.44 85 ARG A N 1
ATOM 682 C CA . ARG A 1 85 ? -1.710 2.916 -7.380 1.00 96.44 85 ARG A CA 1
ATOM 683 C C . ARG A 1 85 ? -1.089 2.190 -6.182 1.00 96.44 85 ARG A C 1
ATOM 685 O O . ARG A 1 85 ? -1.665 1.214 -5.700 1.00 96.44 85 ARG A O 1
ATOM 692 N N . LEU A 1 86 ? 0.038 2.681 -5.662 1.00 95.88 86 LEU A N 1
ATOM 693 C CA . LEU A 1 86 ? 0.633 2.178 -4.421 1.00 95.88 86 LEU A CA 1
ATOM 694 C C . LEU A 1 86 ? -0.306 2.403 -3.225 1.00 95.88 86 LEU A C 1
ATOM 696 O O . LEU A 1 86 ? -0.567 1.463 -2.473 1.00 95.88 86 LEU A O 1
ATOM 700 N N . TYR A 1 87 ? -0.862 3.606 -3.067 1.00 95.62 87 TYR A N 1
ATOM 701 C CA . TYR A 1 87 ? -1.800 3.914 -1.981 1.00 95.62 87 TYR A CA 1
ATOM 702 C C . TYR A 1 87 ? -3.096 3.109 -2.069 1.00 95.62 87 TYR A C 1
ATOM 704 O O . TYR A 1 87 ? -3.549 2.568 -1.058 1.00 95.62 87 TYR A O 1
ATOM 712 N N . ASP A 1 88 ? -3.659 2.967 -3.269 1.00 95.69 88 ASP A N 1
ATOM 713 C CA . ASP A 1 88 ? -4.852 2.156 -3.511 1.00 95.69 88 ASP A CA 1
ATOM 714 C C . ASP A 1 88 ? -4.583 0.683 -3.149 1.00 95.69 88 ASP A C 1
ATOM 716 O O . ASP A 1 88 ? -5.396 0.050 -2.471 1.00 95.69 88 ASP A O 1
ATOM 720 N N . SER A 1 89 ? -3.401 0.159 -3.497 1.00 94.56 89 SER A N 1
ATOM 721 C CA . SER A 1 89 ? -2.964 -1.185 -3.105 1.00 94.56 89 SER A CA 1
ATOM 722 C C . SER A 1 89 ? -2.862 -1.347 -1.587 1.00 94.56 89 SER A C 1
ATOM 724 O O . SER A 1 89 ? -3.357 -2.330 -1.040 1.00 94.56 89 SER A O 1
ATOM 726 N N . VAL A 1 90 ? -2.228 -0.407 -0.881 1.00 94.50 90 VAL A N 1
ATOM 727 C CA . VAL A 1 90 ? -2.152 -0.455 0.590 1.00 94.50 90 VAL A CA 1
ATOM 728 C C . VAL A 1 90 ? -3.558 -0.450 1.187 1.00 94.50 90 VAL A C 1
ATOM 730 O O . VAL A 1 90 ? -3.896 -1.317 1.991 1.00 94.50 90 VAL A O 1
ATOM 733 N N . ARG A 1 91 ? -4.410 0.484 0.754 1.00 94.00 91 ARG A N 1
ATOM 734 C CA . ARG A 1 91 ? -5.772 0.647 1.271 1.00 94.00 91 ARG A CA 1
ATOM 735 C C . ARG A 1 91 ? -6.671 -0.556 0.986 1.00 94.00 91 ARG A C 1
ATOM 737 O O . ARG A 1 91 ? -7.560 -0.838 1.789 1.00 94.00 91 ARG A O 1
ATOM 744 N N . TYR A 1 92 ? -6.432 -1.282 -0.104 1.00 93.88 92 TYR A N 1
ATOM 745 C CA . TYR A 1 92 ? -7.140 -2.521 -0.415 1.00 93.88 92 TYR A CA 1
ATOM 746 C C . TYR A 1 92 ? -6.925 -3.592 0.665 1.00 93.88 92 TYR A C 1
ATOM 748 O O . TYR A 1 92 ? -7.906 -4.154 1.156 1.00 93.88 92 TYR A O 1
ATOM 756 N N . TYR A 1 93 ? -5.672 -3.812 1.080 1.00 92.25 93 TYR A N 1
ATOM 757 C CA . TYR A 1 93 ? -5.299 -4.851 2.050 1.00 92.25 93 TYR A CA 1
ATOM 758 C C . TYR A 1 93 ? -5.457 -4.441 3.520 1.00 92.25 93 TYR A C 1
ATOM 760 O O . TYR A 1 93 ? -5.339 -5.287 4.406 1.00 92.25 93 TYR A O 1
ATOM 768 N N . LEU A 1 94 ? -5.711 -3.163 3.808 1.00 90.12 94 LEU A N 1
ATOM 769 C CA . LEU A 1 94 ? -5.942 -2.714 5.178 1.00 90.12 94 LEU A CA 1
ATOM 770 C C . LEU A 1 94 ? -7.280 -3.228 5.739 1.00 90.12 94 LEU A C 1
ATOM 772 O O . LEU A 1 94 ? -8.277 -3.264 5.010 1.00 90.12 94 LEU A O 1
ATOM 776 N N . PRO A 1 95 ? -7.351 -3.527 7.049 1.00 88.44 95 PRO A N 1
ATOM 777 C CA . PRO A 1 95 ? -8.607 -3.817 7.726 1.00 88.44 95 PRO A CA 1
ATOM 778 C C . PRO A 1 95 ? -9.580 -2.642 7.607 1.00 88.44 95 PRO A C 1
ATOM 780 O O . PRO A 1 95 ? -9.171 -1.476 7.576 1.00 88.44 95 PRO A O 1
ATOM 783 N N . THR A 1 96 ? -10.878 -2.941 7.558 1.00 88.75 96 THR A N 1
ATOM 784 C CA . THR A 1 96 ? -11.947 -1.959 7.310 1.00 88.75 96 THR A CA 1
ATOM 785 C C . THR A 1 96 ? -11.886 -0.758 8.259 1.00 88.75 96 THR A C 1
ATOM 787 O O . THR A 1 96 ? -12.022 0.386 7.821 1.00 88.75 96 THR A O 1
ATOM 790 N N . ASP A 1 97 ? -11.595 -0.981 9.542 1.00 88.44 97 ASP A N 1
ATOM 791 C CA . ASP A 1 97 ? -11.498 0.067 10.564 1.00 88.44 97 ASP A CA 1
ATOM 792 C C . ASP A 1 97 ? -10.285 1.001 10.379 1.00 88.44 97 ASP A C 1
ATOM 794 O O . ASP A 1 97 ? -10.285 2.134 10.880 1.00 88.44 97 ASP A O 1
ATOM 798 N N . LYS A 1 98 ? -9.269 0.551 9.629 1.00 89.25 98 LYS A N 1
ATOM 799 C CA . LYS A 1 98 ? -8.036 1.292 9.330 1.00 89.25 98 LYS A CA 1
ATOM 800 C C . LYS A 1 98 ? -8.046 1.986 7.971 1.00 89.25 98 LYS A C 1
ATOM 802 O O . LYS A 1 98 ? -7.256 2.904 7.776 1.00 89.25 98 LYS A O 1
ATOM 807 N N . LYS A 1 99 ? -8.960 1.653 7.051 1.00 91.50 99 LYS A N 1
ATOM 808 C CA . LYS A 1 99 ? -8.994 2.254 5.697 1.00 91.50 99 LYS A CA 1
ATOM 809 C C . LYS A 1 99 ? -9.140 3.778 5.695 1.00 91.50 99 LYS A C 1
ATOM 811 O O . LYS A 1 99 ? -8.675 4.426 4.764 1.00 91.50 99 LYS A O 1
ATOM 816 N N . LYS A 1 100 ? -9.736 4.361 6.738 1.00 92.19 100 LYS A N 1
ATOM 817 C CA . LYS A 1 100 ? -9.902 5.819 6.900 1.00 92.19 100 LYS A CA 1
ATOM 818 C C . LYS A 1 100 ? -8.620 6.576 7.262 1.00 92.19 100 LYS A C 1
ATOM 820 O O . LYS A 1 100 ? -8.631 7.801 7.258 1.00 92.19 100 LYS A O 1
ATOM 825 N N . PHE A 1 101 ? -7.554 5.871 7.632 1.00 92.62 101 PHE A N 1
ATOM 826 C CA . PHE A 1 101 ? -6.304 6.498 8.046 1.00 92.62 101 PHE A CA 1
ATOM 827 C C . PHE A 1 101 ? -5.574 7.033 6.811 1.00 92.62 101 PHE A C 1
ATOM 829 O O . PHE A 1 101 ? -5.708 6.481 5.714 1.00 92.62 101 PHE A O 1
ATOM 836 N N . ALA A 1 102 ? -4.833 8.123 6.994 1.00 93.38 102 ALA A N 1
ATOM 837 C CA . ALA A 1 102 ? -3.882 8.605 6.003 1.00 93.38 102 ALA A CA 1
ATOM 838 C C . ALA A 1 102 ? -2.767 7.565 5.805 1.00 93.38 102 ALA A C 1
ATOM 840 O O . ALA A 1 102 ? -2.461 6.808 6.726 1.00 93.38 102 ALA A O 1
ATOM 841 N N . ILE A 1 103 ? -2.190 7.521 4.610 1.00 91.06 103 ILE A N 1
ATOM 842 C CA . ILE A 1 103 ? -1.055 6.664 4.249 1.00 91.06 103 ILE A CA 1
ATOM 843 C C . ILE A 1 103 ? 0.065 7.596 3.808 1.00 91.06 103 ILE A C 1
ATOM 845 O O . ILE A 1 103 ? -0.264 8.528 3.040 1.00 91.06 103 ILE A O 1
#

Secondary structure (DSSP, 8-state):
-HHHHHHHHHHHHHHHHHS------HHHHHHHHHHHHHHHHHHHHSS-----EEEEEEETTTTEEEEEE-GGGGGS---HHHHHHHHHHHHHHS-TTTTTSB-

Foldseek 3Di:
DVVVVVVVVVVVVVVVVVVPPPPCDQVNLQVQLQVQLQVLLCVQVVDHDTKGFPDWDQDPPQLAIDTDIDPSSVPGDPDPVSVVSSLVSSLVSDDPVSSPGHD

Radius of gyration: 19.84 Å; Cα contacts (8 Å, |Δi|>4): 95; chains: 1; bounding box: 57×38×41 Å

pLDDT: mean 82.87, std 16.84, range [42.88, 96.62]

Solvent-accessible surface area (backbone atoms only — not comparable to full-atom values): 6087 Å² total; per-residue (Å²): 116,76,73,60,54,56,56,54,55,57,54,54,60,56,52,59,69,66,64,65,63,73,86,73,44,75,68,54,36,36,54,52,40,18,52,52,48,14,52,56,46,25,68,74,68,72,44,94,60,76,37,47,49,79,49,73,47,79,38,82,89,78,42,31,42,48,76,44,59,39,72,65,55,76,75,50,83,82,44,72,70,50,48,49,52,52,52,52,49,48,50,67,62,40,56,79,93,54,50,84,39,48,112

Sequence (103 aa):
MKRFIIFIFAFALIFESFSQEQKITNSDIRQSVASSFSAIYQEIMQHPGRITVDSTALNDRKKSIELFAGLSLSYMPMREETVKRLYDSVRYYLPTDKKKFAI